Protein AF-A0A533XAB8-F1 (afdb_monomer_lite)

Secondary structure (DSSP, 8-state):
-------PPPPPP-GGG---SEEEEEEEEETTSSHHHHHHHHHHHHHHTT-EEEEEEEE-SSSSSSEEEEEEEEESS---S--S-EEEEEESSHHHHHHHGGGEEEEEEEE--GGGGG--GGG-TT--HHHHHHHHT--

Foldseek 3Di:
DDDDDDPDDPPDPPPVPPDDQKAKEKEKDWPPPCQVVVLVVVQVVLVVVVKAKDKDWDDDPDPTGDMTMMMIMIHNDHDDDDDQAHQEYEYPAPVCCLPRVVSYDDNGYYHYDPVRVPDDPVPPPPDDPVSSCVVVVVD

Sequence (139 aa):
MNHTLIQKNPPLQSSSDLKRSDFSWMIGGAQGSGVDTSANIFARAAASGGLYVFGKREYYSNIKGEHSYFQVRLSKKVLRSHVDTVDMLATFDDETLARHVLEVREYGAIIYDPDLEHNKVENIPTIEAPARDFLTGEL

pLDDT: mean 82.67, std 17.81, range [34.25, 98.62]

Radius of gyration: 19.93 Å; chains: 1; bounding box: 40×47×69 Å

Structure (mmCIF, N/CA/C/O backbone):
data_AF-A0A533XAB8-F1
#
_entry.id   AF-A0A533XAB8-F1
#
loop_
_atom_site.group_PDB
_atom_site.id
_atom_site.type_symbol
_atom_site.label_atom_id
_atom_site.label_alt_id
_atom_site.label_comp_id
_atom_site.label_asym_id
_atom_site.label_entity_id
_atom_site.label_seq_id
_atom_site.pdbx_PDB_ins_code
_atom_site.Cartn_x
_atom_site.Cartn_y
_atom_site.Cartn_z
_atom_site.occupancy
_atom_site.B_iso_or_equiv
_atom_site.auth_seq_id
_atom_site.auth_comp_id
_atom_site.auth_asym_id
_atom_site.auth_atom_id
_atom_site.pdbx_PDB_model_num
ATOM 1 N N . MET A 1 1 ? 6.815 37.344 51.166 1.00 38.97 1 MET A N 1
ATOM 2 C CA . MET A 1 1 ? 7.719 36.577 50.284 1.00 38.97 1 MET A CA 1
ATOM 3 C C . MET A 1 1 ? 6.925 35.396 49.752 1.00 38.97 1 MET A C 1
ATOM 5 O O . MET A 1 1 ? 6.714 34.449 50.493 1.00 38.97 1 MET A O 1
ATOM 9 N N . ASN A 1 2 ? 6.392 35.498 48.532 1.00 34.25 2 ASN A N 1
ATOM 10 C CA . ASN A 1 2 ? 5.572 34.446 47.925 1.00 34.25 2 ASN A CA 1
ATOM 11 C C . ASN A 1 2 ? 6.449 33.643 46.962 1.00 34.25 2 ASN A C 1
ATOM 13 O O . ASN A 1 2 ? 6.834 34.149 45.911 1.00 34.25 2 ASN A O 1
ATOM 17 N N . HIS A 1 3 ? 6.785 32.410 47.338 1.00 43.16 3 HIS A N 1
ATOM 18 C CA . HIS A 1 3 ? 7.432 31.454 46.445 1.00 43.16 3 HIS A CA 1
ATOM 19 C C . HIS A 1 3 ? 6.359 30.780 45.584 1.00 43.16 3 HIS A C 1
ATOM 21 O O . HIS A 1 3 ? 5.662 29.873 46.034 1.00 43.16 3 HIS A O 1
ATOM 27 N N . THR A 1 4 ? 6.211 31.245 44.346 1.00 42.78 4 THR A N 1
ATOM 28 C CA . THR A 1 4 ? 5.405 30.578 43.319 1.00 42.78 4 THR A CA 1
ATOM 29 C C . THR A 1 4 ? 6.116 29.293 42.893 1.00 42.78 4 THR A C 1
ATOM 31 O O . THR A 1 4 ? 7.147 29.334 42.224 1.00 42.78 4 THR A O 1
ATOM 34 N N . LEU A 1 5 ? 5.574 28.144 43.296 1.00 40.19 5 LEU A N 1
ATOM 35 C CA . LEU A 1 5 ? 5.972 26.829 42.797 1.00 40.19 5 LEU A CA 1
ATOM 36 C C . LEU A 1 5 ? 5.516 26.695 41.339 1.00 40.19 5 LEU A C 1
ATOM 38 O O . LEU A 1 5 ? 4.329 26.532 41.062 1.00 40.19 5 LEU A O 1
ATOM 42 N N . ILE A 1 6 ? 6.463 26.763 40.404 1.00 46.91 6 ILE A N 1
ATOM 43 C CA . ILE A 1 6 ? 6.245 26.354 39.015 1.00 46.91 6 ILE A CA 1
ATOM 44 C C . ILE A 1 6 ? 6.052 24.834 39.033 1.00 46.91 6 ILE A C 1
ATOM 46 O O . ILE A 1 6 ? 7.011 24.087 39.238 1.00 46.91 6 ILE A O 1
ATOM 50 N N . GLN A 1 7 ? 4.815 24.364 38.846 1.00 45.69 7 GLN A N 1
ATOM 51 C CA . GLN A 1 7 ? 4.584 22.962 38.509 1.00 45.69 7 GLN A CA 1
ATOM 52 C C . GLN A 1 7 ? 5.284 22.689 37.177 1.00 45.69 7 GLN A C 1
ATOM 54 O O . GLN A 1 7 ? 4.909 23.229 36.138 1.00 45.69 7 GLN A O 1
ATOM 59 N N . LYS A 1 8 ? 6.341 21.872 37.215 1.00 45.72 8 LYS A N 1
ATOM 60 C CA . LYS A 1 8 ? 6.907 21.275 36.008 1.00 45.72 8 LYS A CA 1
ATOM 61 C C . LYS A 1 8 ? 5.794 20.471 35.341 1.00 45.72 8 LYS A C 1
ATOM 63 O O . LYS A 1 8 ? 5.308 19.508 35.930 1.00 45.72 8 LYS A O 1
ATOM 68 N N . ASN A 1 9 ? 5.411 20.862 34.128 1.00 45.34 9 ASN A N 1
ATOM 69 C CA . ASN A 1 9 ? 4.622 19.995 33.263 1.00 45.34 9 ASN A CA 1
ATOM 70 C C . ASN A 1 9 ? 5.344 18.641 33.151 1.00 45.34 9 ASN A C 1
ATOM 72 O O . ASN A 1 9 ? 6.578 18.629 33.044 1.00 45.34 9 ASN A O 1
ATOM 76 N N . PRO A 1 10 ? 4.618 17.511 33.209 1.00 51.03 10 PRO A N 1
ATOM 77 C CA . PRO A 1 10 ? 5.231 16.208 33.018 1.00 51.03 10 PRO A CA 1
ATOM 78 C C . PRO A 1 10 ? 5.944 16.178 31.656 1.00 51.03 10 PRO A C 1
ATOM 80 O O . PRO A 1 10 ? 5.478 16.827 30.713 1.00 51.03 10 PRO A O 1
ATOM 83 N N . PRO A 1 11 ? 7.082 15.470 31.541 1.00 51.06 11 PRO A N 1
ATOM 84 C CA . PRO A 1 11 ? 7.751 15.314 30.259 1.00 51.06 11 PRO A CA 1
ATOM 85 C C . PRO A 1 11 ? 6.761 14.730 29.247 1.00 51.06 11 PRO A C 1
ATOM 87 O O . PRO A 1 11 ? 5.980 13.837 29.588 1.00 51.06 11 PRO A O 1
ATOM 90 N N . LEU A 1 12 ? 6.780 15.265 28.022 1.00 57.25 12 LEU A N 1
ATOM 91 C CA . LEU A 1 12 ? 6.065 14.691 26.883 1.00 57.25 12 LEU A CA 1
ATOM 92 C C . LEU A 1 12 ? 6.367 13.189 26.864 1.00 57.25 12 LEU A C 1
ATOM 94 O O . LEU A 1 12 ? 7.534 12.797 26.840 1.00 57.25 12 LEU A O 1
ATOM 98 N N . GLN A 1 13 ? 5.322 12.367 26.980 1.00 49.72 13 GLN A N 1
ATOM 99 C CA . GLN A 1 13 ? 5.461 10.914 26.964 1.00 49.72 13 GLN A CA 1
ATOM 100 C C . GLN A 1 13 ? 6.225 10.507 25.700 1.00 49.72 13 GLN A C 1
ATOM 102 O O . GLN A 1 13 ? 5.960 11.034 24.618 1.00 49.72 13 GLN A O 1
ATOM 107 N N . SER A 1 14 ? 7.192 9.604 25.869 1.00 49.12 14 SER A N 1
ATOM 108 C CA . SER A 1 14 ? 7.954 8.997 24.779 1.00 49.12 14 SER A CA 1
ATOM 109 C C . SER A 1 14 ? 7.008 8.559 23.656 1.00 49.12 14 SER A C 1
ATOM 111 O O . SER A 1 14 ? 6.019 7.867 23.900 1.00 49.12 14 SER A O 1
ATOM 113 N N . SER A 1 15 ? 7.318 8.943 22.418 1.00 54.19 15 SER A N 1
ATOM 114 C CA . SER A 1 15 ? 6.563 8.593 21.206 1.00 54.19 15 SER A CA 1
ATOM 115 C C . SER A 1 15 ? 6.426 7.078 20.976 1.00 54.19 15 SER A C 1
ATOM 117 O O . SER A 1 15 ? 5.595 6.662 20.171 1.00 54.19 15 SER A O 1
ATOM 119 N N . SER A 1 16 ? 7.180 6.256 21.714 1.00 50.34 16 SER A N 1
ATOM 120 C CA . SER A 1 16 ? 7.129 4.789 21.699 1.00 50.34 16 SER A CA 1
ATOM 121 C C . SER A 1 16 ? 5.820 4.173 22.215 1.00 50.34 16 SER A C 1
ATOM 123 O O . SER A 1 16 ? 5.563 3.006 21.930 1.00 50.34 16 SER A O 1
ATOM 125 N N . ASP A 1 17 ? 4.981 4.921 22.945 1.00 48.34 17 ASP A N 1
ATOM 126 C CA . ASP A 1 17 ? 3.826 4.348 23.662 1.00 48.34 17 ASP A CA 1
ATOM 127 C C . ASP A 1 17 ? 2.460 4.602 22.997 1.00 48.34 17 ASP A C 1
ATOM 129 O O . ASP A 1 17 ? 1.431 4.084 23.444 1.00 48.34 17 ASP A O 1
ATOM 133 N N . LEU A 1 18 ? 2.413 5.327 21.874 1.00 54.75 18 LEU A N 1
ATOM 134 C CA . LEU A 1 18 ? 1.191 5.466 21.074 1.00 54.75 18 LEU A CA 1
ATOM 135 C C . LEU A 1 18 ? 1.040 4.278 20.118 1.00 54.75 18 LEU A C 1
ATOM 137 O O . LEU A 1 18 ? 1.179 4.392 18.901 1.00 54.75 18 LEU A O 1
ATOM 141 N N . LYS A 1 19 ? 0.720 3.107 20.675 1.00 65.19 19 LYS A N 1
ATOM 142 C CA . LYS A 1 19 ? 0.410 1.920 19.873 1.00 65.19 19 LYS A CA 1
ATOM 143 C C . LYS A 1 19 ? -0.877 2.159 19.081 1.00 65.19 19 LYS A C 1
ATOM 145 O O . LYS A 1 19 ? -1.979 2.165 19.636 1.00 65.19 19 LYS A O 1
ATOM 150 N N . ARG A 1 20 ? -0.740 2.349 17.767 1.00 76.75 20 ARG A N 1
ATOM 151 C CA . ARG A 1 20 ? -1.879 2.500 16.858 1.00 76.75 20 ARG A CA 1
ATOM 152 C C . ARG A 1 20 ? -2.760 1.246 16.921 1.00 76.75 20 ARG A C 1
ATOM 154 O O . ARG A 1 20 ? -2.274 0.123 16.829 1.00 76.75 20 ARG A O 1
ATOM 161 N N . SER A 1 21 ? -4.065 1.446 17.117 1.00 88.62 21 SER A N 1
ATOM 162 C CA . SER A 1 21 ? -5.071 0.364 17.205 1.00 88.62 21 SER A CA 1
ATOM 163 C C . SER A 1 21 ? -5.748 0.045 15.866 1.00 88.62 21 SER A C 1
ATOM 165 O O . SER A 1 21 ? -6.738 -0.687 15.807 1.00 88.62 21 SER A O 1
ATOM 167 N N . ASP A 1 22 ? -5.231 0.641 14.800 1.00 95.31 22 ASP A N 1
ATOM 168 C CA . ASP A 1 22 ? -5.645 0.456 13.420 1.00 95.31 22 ASP A CA 1
ATOM 169 C C . ASP A 1 22 ? -4.454 -0.015 12.584 1.00 95.31 22 ASP A C 1
ATOM 171 O O . ASP A 1 22 ? -3.302 0.097 13.009 1.00 95.31 22 ASP A O 1
ATOM 175 N N . PHE A 1 23 ? -4.768 -0.579 11.425 1.00 97.19 23 PHE A N 1
ATOM 176 C CA . PHE A 1 23 ? -3.807 -1.104 10.473 1.00 97.19 23 PHE A CA 1
ATOM 177 C C . PHE A 1 23 ? -4.005 -0.424 9.115 1.00 97.19 23 PHE A C 1
ATOM 179 O O . PHE A 1 23 ? -5.128 -0.107 8.737 1.00 97.19 23 PHE A O 1
ATOM 186 N N . SER A 1 24 ? -2.926 -0.184 8.391 1.00 97.88 24 SER A N 1
ATOM 187 C CA . SER A 1 24 ? -2.837 0.597 7.166 1.00 97.88 24 SER A CA 1
ATOM 188 C C . SER A 1 24 ? -2.016 -0.198 6.167 1.00 97.88 24 SER A C 1
ATOM 190 O O . SER A 1 24 ? -0.807 -0.362 6.330 1.00 97.88 24 SER A O 1
ATOM 192 N N . TRP A 1 25 ? -2.684 -0.726 5.153 1.00 98.56 25 TRP A N 1
ATOM 193 C CA . TRP A 1 25 ? -2.051 -1.484 4.086 1.00 98.56 25 TRP A CA 1
ATOM 194 C C . TRP A 1 25 ? -2.108 -0.693 2.792 1.00 98.56 25 TRP A C 1
ATOM 196 O O . TRP A 1 25 ? -3.163 -0.171 2.442 1.00 98.56 25 TRP A O 1
ATOM 206 N N . MET A 1 26 ? -0.986 -0.601 2.094 1.00 98.56 26 MET A N 1
ATOM 207 C CA . MET A 1 26 ? -0.901 0.046 0.793 1.00 98.56 26 MET A CA 1
ATOM 208 C C . MET A 1 26 ? -0.549 -0.992 -0.260 1.00 98.56 26 MET A C 1
ATOM 210 O O . MET A 1 26 ? 0.343 -1.812 -0.044 1.00 98.56 26 MET A O 1
ATOM 214 N N . ILE A 1 27 ? -1.229 -0.926 -1.401 1.00 98.25 27 ILE A N 1
ATOM 215 C CA . ILE A 1 27 ? -0.805 -1.617 -2.611 1.00 98.25 27 ILE A CA 1
ATOM 216 C C . ILE A 1 27 ? -0.583 -0.624 -3.743 1.00 98.25 27 ILE A C 1
ATOM 218 O O . ILE A 1 27 ? -1.434 0.237 -3.967 1.00 98.25 27 ILE A O 1
ATOM 222 N N . GLY A 1 28 ? 0.550 -0.739 -4.432 1.00 96.19 28 GLY A N 1
ATOM 223 C CA . GLY A 1 28 ? 0.896 0.097 -5.579 1.00 96.19 28 GLY A CA 1
ATOM 224 C C . GLY A 1 28 ? 1.299 -0.707 -6.810 1.00 96.19 28 GLY A C 1
ATOM 225 O O . GLY A 1 28 ? 1.539 -1.917 -6.738 1.00 96.19 28 GLY A O 1
ATOM 226 N N . GLY A 1 29 ? 1.290 -0.023 -7.948 1.00 93.69 29 GLY A N 1
ATOM 227 C CA . GLY A 1 29 ? 1.761 -0.544 -9.218 1.00 93.69 29 GLY A CA 1
ATOM 228 C C . GLY A 1 29 ? 1.286 0.283 -10.411 1.00 93.69 29 GLY A C 1
ATOM 229 O O . GLY A 1 29 ? 0.347 1.078 -10.307 1.00 93.69 29 GLY A O 1
ATOM 230 N N . ALA A 1 30 ? 1.855 0.015 -11.583 1.00 90.31 30 ALA A N 1
ATOM 231 C CA . ALA A 1 30 ? 1.401 0.581 -12.849 1.00 90.31 30 ALA A CA 1
ATOM 232 C C . ALA A 1 30 ? -0.110 0.370 -13.086 1.00 90.31 30 ALA A C 1
ATOM 234 O O . ALA A 1 30 ? -0.669 -0.708 -12.835 1.00 90.31 30 ALA A O 1
ATOM 235 N N . GLN A 1 31 ? -0.792 1.383 -13.624 1.00 86.81 31 GLN A N 1
ATOM 236 C CA . GLN A 1 31 ? -2.221 1.312 -13.939 1.00 86.81 31 GLN A CA 1
ATOM 237 C C . GLN A 1 31 ? -2.552 0.134 -14.865 1.00 86.81 31 GLN A C 1
ATOM 239 O O . GLN A 1 31 ? -2.038 0.024 -15.979 1.00 86.81 31 GLN A O 1
ATOM 244 N N . GLY A 1 32 ? -3.480 -0.716 -14.414 1.00 88.44 32 GLY A N 1
ATOM 245 C CA . GLY A 1 32 ? -3.894 -1.939 -15.112 1.00 88.44 32 GLY A CA 1
ATOM 246 C C . GLY A 1 32 ? -3.292 -3.233 -14.552 1.00 88.44 32 GLY A C 1
ATOM 247 O O . GLY A 1 32 ? -3.763 -4.302 -14.926 1.00 88.44 32 GLY A O 1
ATOM 248 N N . SER A 1 33 ? -2.337 -3.153 -13.619 1.00 90.56 33 SER A N 1
ATOM 249 C CA . SER A 1 33 ? -1.726 -4.312 -12.935 1.00 90.56 33 SER A CA 1
ATOM 250 C C . SER A 1 33 ? -2.670 -5.065 -11.988 1.00 90.56 33 SER A C 1
ATOM 252 O O . SER A 1 33 ? -2.436 -6.225 -11.668 1.00 90.56 33 SER A O 1
ATOM 254 N N . GLY A 1 34 ? -3.759 -4.424 -11.549 1.00 94.19 34 GLY A N 1
ATOM 255 C CA . GLY A 1 34 ? -4.721 -5.007 -10.609 1.00 94.19 34 GLY A CA 1
ATOM 256 C C . GLY A 1 34 ? -4.730 -4.385 -9.210 1.00 94.19 34 GLY A C 1
ATOM 257 O O . GLY A 1 34 ? -5.436 -4.908 -8.350 1.00 94.19 34 GLY A O 1
ATOM 258 N N . VAL A 1 35 ? -4.029 -3.260 -8.988 1.00 95.62 35 VAL A N 1
ATOM 259 C CA . VAL A 1 35 ? -4.045 -2.458 -7.738 1.00 95.62 35 VAL A CA 1
ATOM 260 C C . VAL A 1 35 ? -5.457 -2.322 -7.153 1.00 95.62 35 VAL A C 1
ATOM 262 O O . VAL A 1 35 ? -5.705 -2.731 -6.019 1.00 95.62 35 VAL A O 1
ATOM 265 N N . ASP A 1 36 ? -6.417 -1.838 -7.946 1.00 95.06 36 ASP A N 1
ATOM 266 C CA . ASP A 1 36 ? -7.805 -1.643 -7.508 1.00 95.06 36 ASP A CA 1
ATOM 267 C C . ASP A 1 36 ? -8.488 -2.937 -7.086 1.00 95.06 36 ASP A C 1
ATOM 269 O O . ASP A 1 36 ? -9.228 -2.972 -6.101 1.00 95.06 36 ASP A O 1
ATOM 273 N N . THR A 1 37 ? -8.292 -3.993 -7.872 1.00 97.44 37 THR A N 1
ATOM 274 C CA . THR A 1 37 ? -8.932 -5.286 -7.649 1.00 97.44 37 THR A CA 1
ATOM 275 C C . THR A 1 37 ? -8.442 -5.870 -6.332 1.00 97.44 37 THR A C 1
ATOM 277 O O . THR A 1 37 ? -9.256 -6.201 -5.469 1.00 97.44 37 THR A O 1
ATOM 280 N N . SER A 1 38 ? -7.124 -5.910 -6.136 1.00 97.75 38 SER A N 1
ATOM 281 C CA . SER A 1 38 ? -6.487 -6.363 -4.900 1.00 97.75 38 SER A CA 1
ATOM 282 C C . SER A 1 38 ? -6.940 -5.539 -3.697 1.00 97.75 38 SER A C 1
ATOM 284 O O . SER A 1 38 ? -7.329 -6.104 -2.671 1.00 97.75 38 SER A O 1
ATOM 286 N N . ALA A 1 39 ? -6.979 -4.211 -3.841 1.00 97.88 39 ALA A N 1
ATOM 287 C CA . ALA A 1 39 ? -7.401 -3.318 -2.774 1.00 97.88 39 ALA A CA 1
ATOM 288 C C . ALA A 1 39 ? -8.851 -3.543 -2.342 1.00 97.88 39 ALA A C 1
ATOM 290 O O . ALA A 1 39 ? -9.150 -3.643 -1.150 1.00 97.88 39 ALA A O 1
ATOM 291 N N . ASN A 1 40 ? -9.752 -3.697 -3.311 1.00 98.00 40 ASN A N 1
ATOM 292 C CA . ASN A 1 40 ? -11.156 -3.976 -3.043 1.00 98.00 40 ASN A CA 1
ATOM 293 C C . ASN A 1 40 ? -11.375 -5.366 -2.438 1.00 98.00 40 ASN A C 1
ATOM 295 O O . ASN A 1 40 ? -12.224 -5.503 -1.558 1.00 98.00 40 ASN A O 1
ATOM 299 N N . ILE A 1 41 ? -10.632 -6.390 -2.871 1.00 98.50 41 ILE A N 1
ATOM 300 C CA . ILE A 1 41 ? -10.708 -7.734 -2.277 1.00 98.50 41 ILE A CA 1
ATOM 301 C C . ILE A 1 41 ? -10.292 -7.677 -0.805 1.00 98.50 41 ILE A C 1
ATOM 303 O O . ILE A 1 41 ? -11.042 -8.134 0.058 1.00 98.50 41 ILE A O 1
ATOM 307 N N . PHE A 1 42 ? -9.148 -7.060 -0.507 1.00 98.38 42 PHE A N 1
ATOM 308 C CA . PHE A 1 42 ? -8.652 -6.915 0.859 1.00 98.38 42 PHE A CA 1
ATOM 309 C C . PHE A 1 42 ? -9.619 -6.114 1.744 1.00 98.38 42 PHE A C 1
ATOM 311 O O . PHE A 1 42 ? -9.998 -6.568 2.825 1.00 98.38 42 PHE A O 1
ATOM 318 N N . ALA A 1 43 ? -10.093 -4.961 1.261 1.00 98.19 43 ALA A N 1
ATOM 319 C CA . ALA A 1 43 ? -11.065 -4.126 1.964 1.00 98.19 43 ALA A CA 1
ATOM 320 C C . ALA A 1 43 ? -12.371 -4.882 2.261 1.00 98.19 43 ALA A C 1
ATOM 322 O O . ALA A 1 43 ? -12.888 -4.820 3.377 1.00 98.19 43 ALA A O 1
ATOM 323 N N . ARG A 1 44 ? -12.896 -5.637 1.287 1.00 98.38 44 ARG A N 1
ATOM 324 C CA . ARG A 1 44 ? -14.112 -6.447 1.463 1.00 98.38 44 ARG A CA 1
ATOM 325 C C . ARG A 1 44 ? -13.904 -7.590 2.447 1.00 98.38 44 ARG A C 1
ATOM 327 O O . ARG A 1 44 ? -14.800 -7.845 3.250 1.00 98.38 44 ARG A O 1
ATOM 334 N N . ALA A 1 45 ? -12.751 -8.254 2.415 1.00 98.62 45 ALA A N 1
ATOM 335 C CA . ALA A 1 45 ? -12.416 -9.297 3.379 1.00 98.62 45 ALA A CA 1
ATOM 336 C C . ALA A 1 45 ? -12.357 -8.729 4.807 1.00 98.62 45 ALA A C 1
ATOM 338 O O . ALA A 1 45 ? -12.987 -9.275 5.712 1.00 98.62 45 ALA A O 1
ATOM 339 N N . ALA A 1 46 ? -11.695 -7.583 4.997 1.00 98.19 46 ALA A N 1
ATOM 340 C CA . ALA A 1 46 ? -11.623 -6.898 6.287 1.00 98.19 46 ALA A CA 1
ATOM 341 C C . ALA A 1 46 ? -13.009 -6.462 6.798 1.00 98.19 46 ALA A C 1
ATOM 343 O O . ALA A 1 46 ? -13.347 -6.712 7.957 1.00 98.19 46 ALA A O 1
ATOM 344 N N . ALA A 1 47 ? -13.834 -5.867 5.931 1.00 98.12 47 ALA A N 1
ATOM 345 C CA . ALA A 1 47 ? -15.199 -5.472 6.271 1.00 98.12 47 ALA A CA 1
ATOM 346 C C . ALA A 1 47 ? -16.077 -6.683 6.632 1.00 98.12 47 ALA A C 1
ATOM 348 O O . ALA A 1 47 ? -16.811 -6.645 7.617 1.00 98.12 47 ALA A O 1
ATOM 349 N N . SER A 1 48 ? -15.948 -7.787 5.888 1.00 98.44 48 SER A N 1
ATOM 350 C CA . SER A 1 48 ? -16.645 -9.049 6.184 1.00 98.44 48 SER A CA 1
ATOM 351 C C . SER A 1 48 ? -16.204 -9.652 7.523 1.00 98.44 48 SER A C 1
ATOM 353 O O . SER A 1 48 ? -16.995 -10.304 8.196 1.00 98.44 48 SER A O 1
ATOM 355 N N . GLY A 1 49 ? -14.964 -9.385 7.944 1.00 97.94 49 GLY A N 1
ATOM 356 C CA . GLY A 1 49 ? -14.439 -9.710 9.272 1.00 97.94 49 GLY A CA 1
ATOM 357 C C . GLY A 1 49 ? -14.891 -8.769 10.398 1.00 97.94 49 GLY A C 1
ATOM 358 O O . GLY A 1 49 ? -14.409 -8.902 11.522 1.00 97.94 49 GLY A O 1
ATOM 359 N N . GLY A 1 50 ? -15.787 -7.813 10.128 1.00 97.88 50 GLY A N 1
ATOM 360 C CA . GLY A 1 50 ? -16.339 -6.894 11.128 1.00 97.88 50 GLY A CA 1
ATOM 361 C C . GLY A 1 50 ? -15.474 -5.666 11.428 1.00 97.88 50 GLY A C 1
ATOM 362 O O . GLY A 1 50 ? -15.654 -5.034 12.470 1.00 97.88 50 GLY A O 1
ATOM 363 N N . LEU A 1 51 ? -14.524 -5.323 10.552 1.00 98.44 51 LEU A N 1
ATOM 364 C CA . LEU A 1 51 ? -13.694 -4.127 10.698 1.00 98.44 51 LEU A CA 1
ATOM 365 C C . LEU A 1 51 ? -14.295 -2.928 9.960 1.00 98.44 51 LEU A C 1
ATOM 367 O O . LEU A 1 51 ? -14.894 -3.055 8.894 1.00 98.44 51 LEU A O 1
ATOM 371 N N . TYR A 1 52 ? -14.069 -1.738 10.507 1.00 98.25 52 TYR A N 1
ATOM 372 C CA . TYR A 1 52 ? -14.290 -0.484 9.796 1.00 98.25 52 TYR A CA 1
ATOM 373 C C . TYR A 1 52 ? -13.155 -0.281 8.806 1.00 98.25 52 TYR A C 1
ATOM 375 O O . TYR A 1 52 ? -11.994 -0.415 9.190 1.00 98.25 52 TYR A O 1
ATOM 383 N N . VAL A 1 53 ? -13.488 0.073 7.567 1.00 98.06 53 VAL A N 1
ATOM 384 C CA . VAL A 1 53 ? -12.524 0.238 6.477 1.00 98.06 53 VAL A CA 1
ATOM 385 C C . VAL A 1 53 ? -12.618 1.647 5.903 1.00 98.06 53 VAL A C 1
ATOM 387 O O . VAL A 1 53 ? -13.712 2.160 5.679 1.00 98.06 53 VAL A O 1
ATOM 390 N N . PHE A 1 54 ? -11.467 2.268 5.660 1.00 97.50 54 PHE A N 1
ATOM 391 C CA . PHE A 1 54 ? -11.335 3.543 4.967 1.00 97.50 54 PHE A CA 1
ATOM 392 C C . PHE A 1 54 ? -10.314 3.387 3.840 1.00 97.50 54 PHE A C 1
ATOM 394 O O . PHE A 1 54 ? -9.177 2.991 4.089 1.00 97.50 54 PHE A O 1
ATOM 401 N N . GLY A 1 55 ? -10.712 3.703 2.611 1.00 96.44 55 GLY A N 1
ATOM 402 C CA . GLY A 1 55 ? -9.847 3.632 1.439 1.00 96.44 55 GLY A CA 1
ATOM 403 C C . GLY A 1 55 ? -9.424 5.017 0.949 1.00 96.44 55 GLY A C 1
ATOM 404 O O . GLY A 1 55 ? -10.286 5.870 0.751 1.00 96.44 55 GLY A O 1
ATOM 405 N N . LYS A 1 56 ? -8.126 5.223 0.717 1.00 95.69 56 LYS A N 1
ATOM 406 C CA . LYS A 1 56 ? -7.565 6.368 -0.014 1.00 95.69 56 LYS A CA 1
ATOM 407 C C . LYS A 1 56 ? -6.949 5.844 -1.305 1.00 95.69 56 LYS A C 1
ATOM 409 O O . LYS A 1 56 ? -6.086 4.972 -1.284 1.00 95.69 56 LYS A O 1
ATOM 414 N N . ARG A 1 57 ? -7.453 6.354 -2.416 1.00 94.44 57 ARG A N 1
ATOM 415 C CA . ARG A 1 57 ? -7.262 5.811 -3.752 1.00 94.44 57 ARG A CA 1
ATOM 416 C C . ARG A 1 57 ? -6.660 6.930 -4.618 1.00 94.44 57 ARG A C 1
ATOM 418 O O . ARG A 1 57 ? -7.314 7.956 -4.763 1.00 94.44 57 ARG A O 1
ATOM 425 N N . GLU A 1 58 ? -5.461 6.736 -5.173 1.00 90.62 58 GLU A N 1
ATOM 426 C CA . GLU A 1 58 ? -4.690 7.778 -5.879 1.00 90.62 58 GLU A CA 1
ATOM 427 C C . GLU A 1 58 ? -4.278 7.322 -7.293 1.00 90.62 58 GLU A C 1
ATOM 429 O O . GLU A 1 58 ? -3.737 6.227 -7.468 1.00 90.62 58 GLU A O 1
ATOM 434 N N . TYR A 1 59 ? -4.561 8.160 -8.302 1.00 84.88 59 TYR A N 1
ATOM 435 C CA . TYR A 1 59 ? -4.279 7.912 -9.730 1.00 84.88 59 TYR A CA 1
ATOM 436 C C . TYR A 1 59 ? -3.637 9.143 -10.331 1.00 84.88 59 TYR A C 1
ATOM 438 O O . TYR A 1 59 ? -4.098 10.264 -10.113 1.00 84.88 59 TYR A O 1
ATOM 446 N N . TYR A 1 60 ? -2.667 8.917 -11.203 1.00 73.12 60 TYR A N 1
ATOM 447 C CA . TYR A 1 60 ? -2.278 9.920 -12.178 1.00 73.12 60 TYR A CA 1
ATOM 448 C C . TYR A 1 60 ? -3.357 10.017 -13.262 1.00 73.12 60 TYR A C 1
ATOM 450 O O . TYR A 1 60 ? -4.015 9.026 -13.582 1.00 73.12 60 TYR A O 1
ATOM 458 N N . SER A 1 61 ? -3.534 11.206 -13.848 1.00 63.78 61 SER A N 1
ATOM 459 C CA . SER A 1 61 ? -4.587 11.508 -14.840 1.00 63.78 61 SER A CA 1
ATOM 460 C C . SER A 1 61 ? -4.448 10.753 -16.181 1.00 63.78 61 SER A C 1
ATOM 462 O O . SER A 1 61 ? -5.150 11.069 -17.146 1.00 63.78 61 SER A O 1
ATOM 464 N N . ASN A 1 62 ? -3.556 9.771 -16.268 1.00 63.28 62 ASN A N 1
ATOM 465 C CA . ASN A 1 62 ? -3.305 8.989 -17.470 1.00 63.28 62 ASN A CA 1
ATOM 466 C C . ASN A 1 62 ? -4.273 7.798 -17.549 1.00 63.28 62 ASN A C 1
ATOM 468 O O . ASN A 1 62 ? -4.896 7.410 -16.564 1.00 63.28 62 ASN A O 1
ATOM 472 N N . ILE A 1 63 ? -4.445 7.242 -18.754 1.00 58.69 63 ILE A N 1
ATOM 473 C CA . ILE A 1 63 ? -5.375 6.123 -18.987 1.00 58.69 63 ILE A CA 1
ATOM 474 C C . ILE A 1 63 ? -4.729 4.773 -18.607 1.00 58.69 63 ILE A C 1
ATOM 476 O O . ILE A 1 63 ? -5.447 3.864 -18.190 1.00 58.69 63 ILE A O 1
ATOM 480 N N . LYS A 1 64 ? -3.402 4.620 -18.781 1.00 60.88 64 LYS A N 1
ATOM 481 C CA . LYS A 1 64 ? -2.600 3.426 -18.435 1.00 60.88 64 LYS A CA 1
ATOM 482 C C . LYS A 1 64 ? -1.123 3.781 -18.215 1.00 60.88 64 LYS A C 1
ATOM 484 O O . LYS A 1 64 ? -0.653 4.776 -18.762 1.00 60.88 64 LYS A O 1
ATOM 489 N N . GLY A 1 65 ? -0.394 2.905 -17.519 1.00 64.75 65 GLY A N 1
ATOM 490 C CA . GLY A 1 65 ? 1.076 2.872 -17.469 1.00 64.75 65 GLY A CA 1
ATOM 491 C C . GLY A 1 65 ? 1.711 3.612 -16.294 1.00 64.75 65 GLY A C 1
ATOM 492 O O . GLY A 1 65 ? 2.681 3.116 -15.742 1.00 64.75 65 GLY A O 1
ATOM 493 N N . GLU A 1 66 ? 1.140 4.738 -15.876 1.00 81.50 66 GLU A N 1
ATOM 494 C CA . GLU A 1 66 ? 1.640 5.488 -14.717 1.00 81.50 66 GLU A CA 1
ATOM 495 C C . GLU A 1 66 ? 1.397 4.746 -13.403 1.00 81.50 66 GLU A C 1
ATOM 497 O O . GLU A 1 66 ? 0.483 3.919 -13.299 1.00 81.50 66 GLU A O 1
ATOM 502 N N . HIS A 1 67 ? 2.171 5.098 -12.380 1.00 88.88 67 HIS A N 1
ATOM 503 C CA . HIS A 1 67 ? 1.992 4.593 -11.025 1.00 88.88 67 HIS A CA 1
ATOM 504 C C . HIS A 1 67 ? 0.597 4.888 -10.482 1.00 88.88 67 HIS A C 1
ATOM 506 O O . HIS A 1 67 ? -0.036 5.900 -10.781 1.00 88.88 67 HIS A O 1
ATOM 512 N N . SER A 1 68 ? 0.055 3.982 -9.690 1.00 92.25 68 SER A N 1
ATOM 513 C CA . SER A 1 68 ? -1.169 4.202 -8.929 1.00 92.25 68 SER A CA 1
ATOM 514 C C . SER A 1 68 ? -1.103 3.379 -7.664 1.00 92.25 68 SER A C 1
ATOM 516 O O . SER A 1 68 ? -0.515 2.300 -7.633 1.00 92.25 68 SER A O 1
ATOM 518 N N . TYR A 1 69 ? -1.723 3.883 -6.607 1.00 95.38 69 TYR A N 1
ATOM 519 C CA . TYR A 1 69 ? -1.707 3.200 -5.329 1.00 95.38 69 TYR A CA 1
ATOM 520 C C . TYR A 1 69 ? -3.032 3.348 -4.605 1.00 95.38 69 TYR A C 1
ATOM 522 O O . TYR A 1 69 ? -3.813 4.286 -4.798 1.00 95.38 69 TYR A O 1
ATOM 530 N N . PHE A 1 70 ? -3.297 2.366 -3.758 1.00 97.38 70 PHE A N 1
ATOM 531 C CA . PHE A 1 70 ? -4.501 2.302 -2.965 1.00 97.38 70 PHE A CA 1
ATOM 532 C C . PHE A 1 70 ? -4.125 1.904 -1.544 1.00 97.38 70 PHE A C 1
ATOM 534 O O . PHE A 1 70 ? -3.676 0.790 -1.274 1.00 97.38 70 PHE A O 1
ATOM 541 N N . GLN A 1 71 ? -4.336 2.836 -0.624 1.00 98.12 71 GLN A N 1
ATOM 542 C CA . GLN A 1 71 ? -4.167 2.626 0.798 1.00 98.12 71 GLN A CA 1
ATOM 543 C C . GLN A 1 71 ? -5.504 2.292 1.465 1.00 98.12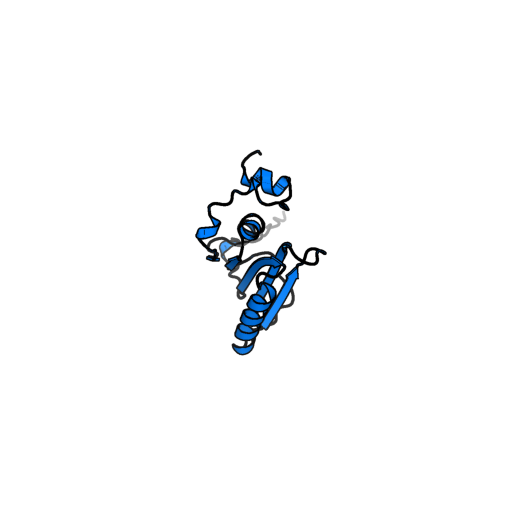 71 GLN A C 1
ATOM 545 O O . GLN A 1 71 ? -6.496 3.010 1.331 1.00 98.12 71 GLN A O 1
ATOM 550 N N . VAL A 1 72 ? -5.526 1.201 2.222 1.00 98.38 72 VAL A N 1
ATOM 551 C CA . VAL A 1 72 ? -6.678 0.702 2.968 1.00 98.38 72 VAL A CA 1
ATOM 552 C C . VAL A 1 72 ? -6.342 0.703 4.454 1.00 98.38 72 VAL A C 1
ATOM 554 O O . VAL A 1 72 ? -5.519 -0.079 4.931 1.00 98.38 72 VAL A O 1
ATOM 557 N N . ARG A 1 73 ? -7.022 1.569 5.204 1.00 97.94 73 ARG A N 1
ATOM 558 C CA . ARG A 1 73 ? -6.974 1.607 6.666 1.00 97.94 73 ARG A CA 1
ATOM 559 C C . ARG A 1 73 ? -8.123 0.788 7.242 1.00 97.94 73 ARG A C 1
ATOM 561 O O . ARG A 1 73 ? -9.257 0.905 6.783 1.00 97.94 73 ARG A O 1
ATOM 568 N N . LEU A 1 74 ? -7.847 -0.001 8.273 1.00 97.94 74 LEU A N 1
ATOM 569 C CA . LEU A 1 74 ? -8.811 -0.849 8.968 1.00 97.94 74 LEU A CA 1
ATOM 570 C C . LEU A 1 74 ? -8.685 -0.756 10.488 1.00 97.94 74 LEU A C 1
ATOM 572 O O . LEU A 1 74 ? -7.590 -0.676 11.036 1.00 97.94 74 LEU A O 1
ATOM 576 N N . SER A 1 75 ? -9.817 -0.778 11.190 1.00 97.62 75 SER A N 1
ATOM 577 C CA . SER A 1 75 ? -9.850 -0.729 12.654 1.00 97.62 75 SER A CA 1
ATOM 578 C C . SER A 1 75 ? -11.084 -1.420 13.227 1.00 97.62 75 SER A C 1
ATOM 580 O O . SER A 1 75 ? -12.119 -1.533 12.577 1.00 97.62 75 SER A O 1
ATOM 582 N N . LYS A 1 76 ? -11.001 -1.832 14.497 1.00 97.31 76 LYS A N 1
ATOM 583 C CA . LYS A 1 76 ? -12.167 -2.275 15.282 1.00 97.31 76 LYS A CA 1
ATOM 584 C C . LYS A 1 76 ? -13.092 -1.114 15.678 1.00 97.31 76 LYS A C 1
ATOM 586 O O . LYS A 1 76 ? -14.188 -1.350 16.177 1.00 97.31 76 LYS A O 1
ATOM 591 N N . LYS A 1 77 ? -12.648 0.135 15.505 1.00 96.06 77 LYS A N 1
ATOM 592 C CA . LYS A 1 77 ? -13.410 1.356 15.799 1.00 96.06 77 LYS A CA 1
ATOM 593 C C . LYS A 1 77 ? -13.639 2.157 14.520 1.00 96.06 77 LYS A C 1
ATOM 595 O O . LYS A 1 77 ? -12.891 2.020 13.560 1.00 96.06 77 LYS A O 1
ATOM 600 N N . VAL A 1 78 ? -14.645 3.030 14.541 1.00 96.00 78 VAL A N 1
ATOM 601 C CA . VAL A 1 78 ? -14.962 3.932 13.424 1.00 96.00 78 VAL A CA 1
ATOM 602 C C . VAL A 1 78 ? -13.728 4.743 13.017 1.00 96.00 78 VAL A C 1
ATOM 604 O O . VAL A 1 78 ? -13.143 5.454 13.839 1.00 96.00 78 VAL A O 1
ATOM 607 N N . LEU A 1 79 ? -13.372 4.667 11.736 1.00 95.44 79 LEU A N 1
ATOM 608 C CA . LEU A 1 79 ? -12.331 5.480 11.112 1.00 95.44 79 LEU A CA 1
ATOM 609 C C . LEU A 1 79 ? -12.930 6.797 10.607 1.00 95.44 79 LEU A C 1
ATOM 611 O O . LEU A 1 79 ? -14.007 6.802 10.017 1.00 95.44 79 LEU A O 1
ATOM 615 N N . ARG A 1 80 ? -12.233 7.915 10.834 1.00 93.56 80 ARG A N 1
ATOM 616 C CA . ARG A 1 80 ? -12.667 9.256 10.391 1.00 93.56 80 ARG A CA 1
ATOM 617 C C . ARG A 1 80 ? -11.788 9.868 9.300 1.00 93.56 80 ARG A C 1
ATOM 619 O O . ARG A 1 80 ? -12.159 10.889 8.737 1.00 93.56 80 ARG A O 1
ATOM 626 N N . SER A 1 81 ? -10.628 9.277 9.031 1.00 93.25 81 SER A N 1
ATOM 627 C CA . SER A 1 81 ? -9.646 9.810 8.088 1.00 93.25 81 SER A CA 1
ATOM 628 C C . SER A 1 81 ? -8.703 8.716 7.589 1.00 93.25 81 SER A C 1
ATOM 630 O O . SER A 1 81 ? -8.606 7.637 8.188 1.00 93.25 81 SER A O 1
ATOM 632 N N . HIS A 1 82 ? -7.943 9.043 6.546 1.00 92.94 82 HIS A N 1
ATOM 633 C CA . HIS A 1 82 ? -6.713 8.333 6.214 1.00 92.94 82 HIS A CA 1
ATOM 634 C C . HIS A 1 82 ? -5.593 8.667 7.219 1.00 92.94 82 HIS A C 1
ATOM 636 O O . HIS A 1 82 ? -5.784 9.452 8.156 1.00 92.94 82 HIS A O 1
ATOM 642 N N . VAL A 1 83 ? -4.451 8.015 7.028 1.00 93.81 83 VAL A N 1
ATOM 643 C CA . VAL A 1 83 ? -3.165 8.250 7.694 1.00 93.81 83 VAL A CA 1
ATOM 644 C C . VAL A 1 83 ? -2.084 8.101 6.635 1.00 93.81 83 VAL A C 1
ATOM 646 O O . VAL A 1 83 ? -2.261 7.283 5.740 1.00 93.81 83 VAL A O 1
ATOM 649 N N . ASP A 1 84 ? -0.974 8.818 6.753 1.00 92.56 84 ASP A N 1
ATOM 650 C CA . ASP A 1 84 ? 0.119 8.680 5.780 1.00 92.56 84 ASP A CA 1
ATOM 651 C C . ASP A 1 84 ? 0.972 7.436 6.069 1.00 92.56 84 ASP A C 1
ATOM 653 O O . ASP A 1 84 ? 1.468 6.778 5.170 1.00 92.56 84 ASP A O 1
ATOM 657 N N . THR A 1 85 ? 1.072 7.024 7.335 1.00 94.56 85 THR A N 1
ATOM 658 C CA . THR A 1 85 ? 1.897 5.874 7.727 1.00 94.56 85 THR A CA 1
ATOM 659 C C . THR A 1 85 ? 1.329 4.527 7.262 1.00 94.56 85 THR A C 1
ATOM 661 O O . THR A 1 85 ? 0.189 4.163 7.606 1.00 94.56 85 THR A O 1
ATOM 664 N N . VAL A 1 86 ? 2.175 3.727 6.612 1.00 97.38 86 VAL A N 1
ATOM 665 C CA . VAL A 1 86 ? 1.906 2.372 6.110 1.00 97.38 86 VAL A CA 1
ATOM 666 C C . VAL A 1 86 ? 2.455 1.320 7.087 1.00 97.38 86 VAL A C 1
ATOM 668 O O . VAL A 1 86 ? 3.608 1.379 7.503 1.00 97.38 86 VAL A O 1
ATOM 671 N N . ASP A 1 87 ? 1.629 0.349 7.494 1.00 97.81 87 ASP A N 1
ATOM 672 C CA . ASP A 1 87 ? 2.089 -0.830 8.254 1.00 97.81 87 ASP A CA 1
ATOM 673 C C . ASP A 1 87 ? 2.645 -1.920 7.342 1.00 97.81 87 AS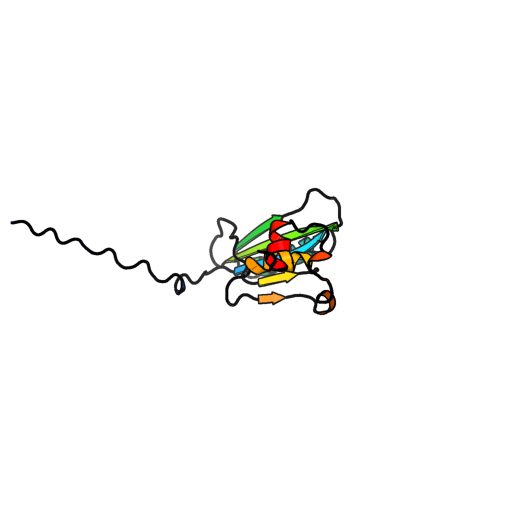P A C 1
ATOM 675 O O . ASP A 1 87 ? 3.559 -2.647 7.731 1.00 97.81 87 ASP A O 1
ATOM 679 N N . MET A 1 88 ? 2.037 -2.075 6.166 1.00 98.25 88 MET A N 1
ATOM 680 C CA . MET A 1 88 ? 2.421 -3.072 5.181 1.00 98.25 88 MET A CA 1
ATOM 681 C C . MET A 1 88 ? 2.278 -2.503 3.775 1.00 98.25 88 MET A C 1
ATOM 683 O O . MET A 1 88 ? 1.184 -2.091 3.386 1.00 98.25 88 MET A O 1
ATOM 687 N N . LEU A 1 89 ? 3.374 -2.507 3.027 1.00 98.31 89 LEU A N 1
ATOM 688 C CA . LEU A 1 89 ? 3.406 -2.172 1.610 1.00 98.31 89 LEU A CA 1
ATOM 689 C C . LEU A 1 89 ? 3.399 -3.468 0.799 1.00 98.31 89 LEU A C 1
ATOM 691 O O . LEU A 1 89 ? 4.154 -4.389 1.094 1.00 98.31 89 LEU A O 1
ATOM 695 N N . ALA A 1 90 ? 2.549 -3.545 -0.212 1.00 97.94 90 ALA A N 1
ATOM 696 C CA . ALA A 1 90 ? 2.613 -4.553 -1.257 1.00 97.94 90 ALA A CA 1
ATOM 697 C C . ALA A 1 90 ? 2.801 -3.853 -2.603 1.00 97.94 90 ALA A C 1
ATOM 699 O O . ALA A 1 90 ? 2.241 -2.779 -2.821 1.00 97.94 9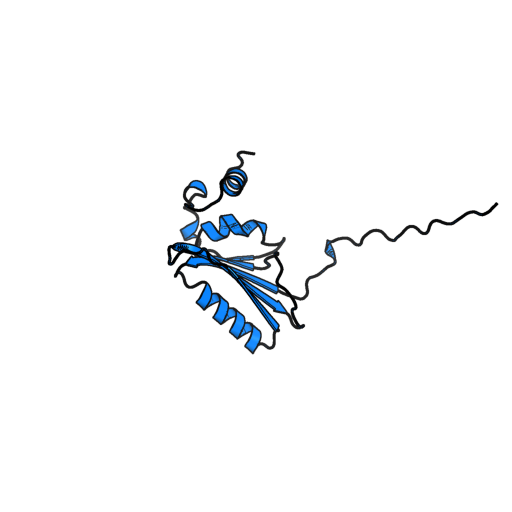0 ALA A O 1
ATOM 700 N N . THR A 1 91 ? 3.567 -4.446 -3.509 1.00 95.38 91 THR A N 1
ATOM 701 C CA . THR A 1 91 ? 3.820 -3.822 -4.808 1.00 95.38 91 THR A CA 1
ATOM 702 C C . THR A 1 91 ? 3.814 -4.812 -5.968 1.00 95.38 91 THR A C 1
ATOM 704 O O . THR A 1 91 ? 4.206 -5.967 -5.806 1.00 95.38 91 THR A O 1
ATOM 707 N N . PHE A 1 92 ? 3.363 -4.330 -7.130 1.00 93.12 92 PHE A N 1
ATOM 708 C CA . PHE A 1 92 ? 3.512 -4.977 -8.434 1.00 93.12 92 PHE A CA 1
ATOM 709 C C . PHE A 1 92 ? 4.695 -4.445 -9.260 1.00 93.12 92 PHE A C 1
ATOM 711 O O . PHE A 1 92 ? 4.958 -4.986 -10.332 1.00 93.12 92 PHE A O 1
ATOM 718 N N . ASP A 1 93 ? 5.382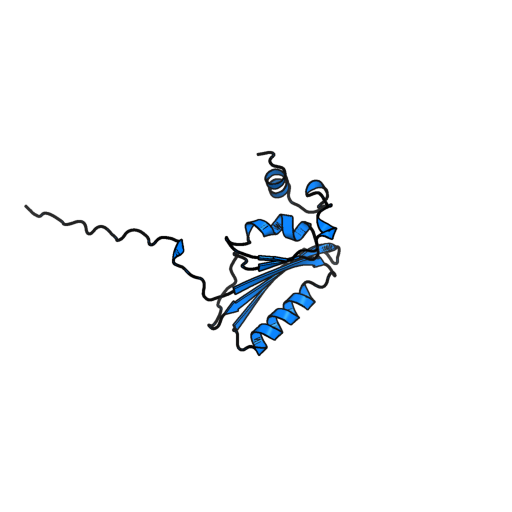 -3.397 -8.800 1.00 90.12 93 ASP A N 1
ATOM 719 C CA . ASP A 1 93 ? 6.547 -2.808 -9.465 1.00 90.12 93 ASP A CA 1
ATOM 720 C C . ASP A 1 93 ? 7.607 -2.261 -8.484 1.00 90.12 93 ASP A C 1
ATOM 722 O O . ASP A 1 93 ? 7.433 -2.186 -7.264 1.00 90.12 93 ASP A O 1
ATOM 726 N N . ASP A 1 94 ? 8.755 -1.914 -9.041 1.00 88.75 94 ASP A N 1
ATOM 727 C CA . ASP A 1 94 ? 9.874 -1.242 -8.380 1.00 88.75 94 ASP A CA 1
ATOM 728 C C . ASP A 1 94 ? 9.565 0.226 -8.034 1.00 88.75 94 ASP A C 1
ATOM 730 O O . ASP A 1 94 ? 9.994 0.734 -6.995 1.00 88.75 94 ASP A O 1
ATOM 734 N N . GLU A 1 95 ? 8.785 0.905 -8.873 1.00 88.25 95 GLU A N 1
ATOM 735 C CA . GLU A 1 95 ? 8.419 2.308 -8.717 1.00 88.25 95 GLU A CA 1
ATOM 736 C C . GLU A 1 95 ? 7.663 2.578 -7.414 1.00 88.25 95 GLU A C 1
ATOM 738 O O . GLU A 1 95 ? 7.987 3.518 -6.682 1.00 88.25 95 GLU A O 1
ATOM 743 N N . THR A 1 96 ? 6.695 1.732 -7.075 1.00 91.94 96 THR A N 1
ATOM 744 C CA . THR A 1 96 ? 5.978 1.817 -5.800 1.00 91.94 96 THR A CA 1
ATOM 745 C C . THR A 1 96 ? 6.938 1.723 -4.619 1.00 91.94 96 THR A C 1
ATOM 747 O O . THR A 1 96 ? 6.778 2.457 -3.642 1.00 91.94 96 THR A O 1
ATOM 750 N N . LEU A 1 97 ? 7.929 0.827 -4.691 1.00 90.12 97 LEU A N 1
ATOM 751 C CA . LEU A 1 97 ? 8.910 0.660 -3.623 1.00 90.12 97 LEU A CA 1
ATOM 752 C C . LEU A 1 97 ? 9.744 1.935 -3.478 1.00 90.12 97 LEU A C 1
ATOM 754 O O . LEU A 1 97 ? 9.825 2.483 -2.381 1.00 90.12 97 LEU A O 1
ATOM 758 N N . ALA A 1 98 ? 10.283 2.451 -4.583 1.00 87.94 98 ALA A N 1
A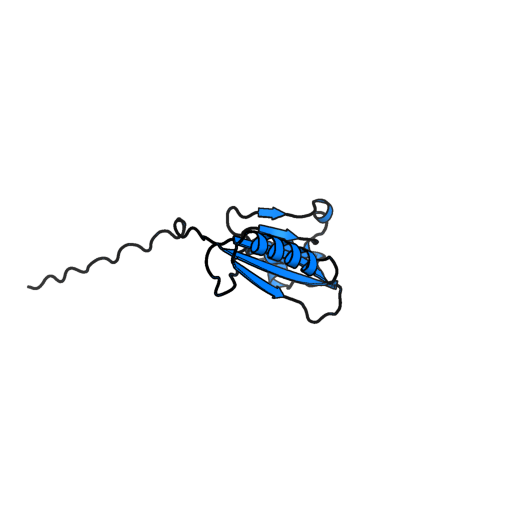TOM 759 C CA . ALA A 1 98 ? 11.062 3.686 -4.591 1.00 87.94 98 ALA A CA 1
ATOM 760 C C . ALA A 1 98 ? 10.276 4.885 -4.026 1.00 87.94 98 ALA A C 1
ATOM 762 O O . ALA A 1 98 ? 10.835 5.702 -3.297 1.00 87.94 98 ALA A O 1
ATOM 763 N N . ARG A 1 99 ? 8.973 4.980 -4.319 1.00 88.38 99 ARG A N 1
ATOM 764 C CA . ARG A 1 99 ? 8.120 6.093 -3.871 1.00 88.38 99 ARG A CA 1
ATOM 765 C C . ARG A 1 99 ? 7.681 5.993 -2.414 1.00 88.38 99 ARG A C 1
ATOM 767 O O . ARG A 1 99 ? 7.656 7.008 -1.727 1.00 88.38 99 ARG A O 1
ATOM 774 N N . HIS A 1 100 ? 7.312 4.798 -1.954 1.00 93.12 100 HIS A N 1
ATOM 775 C CA . HIS A 1 100 ? 6.544 4.640 -0.713 1.00 93.12 100 HIS A CA 1
ATOM 776 C C . HIS A 1 100 ? 7.286 3.902 0.401 1.00 93.12 100 HIS A C 1
ATOM 778 O O . HIS A 1 100 ? 6.762 3.807 1.510 1.00 93.12 100 HIS A O 1
ATOM 784 N N . VAL A 1 101 ? 8.505 3.398 0.167 1.00 91.62 101 VAL A N 1
ATOM 785 C CA . VAL A 1 101 ? 9.268 2.678 1.205 1.00 91.62 101 VAL A CA 1
ATOM 786 C C . VAL A 1 101 ? 9.445 3.503 2.484 1.00 91.62 101 VAL A C 1
ATOM 788 O O . VAL A 1 101 ? 9.370 2.954 3.579 1.00 91.62 101 VAL A O 1
ATOM 791 N N . LEU A 1 102 ? 9.597 4.825 2.365 1.00 91.75 102 LEU A N 1
ATOM 792 C CA . LEU A 1 102 ? 9.759 5.728 3.511 1.00 91.75 102 LEU A CA 1
ATOM 793 C C . LEU A 1 102 ? 8.457 5.979 4.290 1.00 91.75 102 LEU A C 1
ATOM 795 O O . LEU A 1 102 ? 8.501 6.459 5.421 1.00 91.75 102 LEU A O 1
ATOM 799 N N . GLU A 1 103 ? 7.300 5.655 3.713 1.00 95.19 103 GLU A N 1
ATOM 800 C CA . GLU A 1 103 ? 6.006 5.724 4.401 1.00 95.19 103 GLU A CA 1
ATOM 801 C C . GLU A 1 103 ? 5.762 4.489 5.282 1.00 95.19 103 GLU A C 1
ATOM 803 O O . GLU A 1 103 ? 4.896 4.510 6.168 1.00 95.19 103 GLU A O 1
ATOM 808 N N . VAL A 1 104 ? 6.526 3.410 5.061 1.00 96.38 104 VAL A N 1
ATOM 809 C CA . VAL A 1 104 ? 6.469 2.189 5.865 1.00 96.38 104 VAL A CA 1
ATOM 810 C C . VAL A 1 104 ? 7.090 2.467 7.227 1.00 96.38 104 VAL A C 1
ATOM 812 O O . VAL A 1 104 ? 8.253 2.848 7.342 1.00 96.38 104 VAL A O 1
ATOM 815 N N . ARG A 1 105 ? 6.306 2.281 8.293 1.00 94.19 105 ARG A N 1
ATOM 816 C CA . ARG A 1 105 ? 6.804 2.523 9.652 1.00 94.19 105 ARG A CA 1
ATOM 817 C C . ARG A 1 105 ? 7.922 1.564 10.041 1.00 94.19 105 ARG A C 1
ATOM 819 O O . ARG A 1 105 ? 8.065 0.474 9.491 1.00 94.19 105 ARG A O 1
ATOM 826 N N . GLU A 1 106 ? 8.612 1.920 11.120 1.00 91.06 106 GLU A N 1
ATOM 827 C CA . GLU A 1 106 ? 9.509 1.006 11.819 1.00 91.06 106 GLU A CA 1
ATOM 828 C C . GLU A 1 106 ? 8.787 -0.317 12.154 1.00 91.06 106 GLU A C 1
ATOM 830 O O . GLU A 1 106 ? 7.629 -0.337 12.605 1.00 91.06 106 GLU A O 1
ATOM 835 N N . TYR A 1 107 ? 9.468 -1.435 11.885 1.00 90.94 107 TYR A N 1
ATOM 836 C CA . TYR A 1 107 ? 8.926 -2.797 11.985 1.00 90.94 107 TYR A CA 1
ATOM 837 C C . TYR A 1 107 ? 7.671 -3.050 11.122 1.00 90.94 107 TYR A C 1
ATOM 839 O O . TYR A 1 107 ? 6.844 -3.904 11.459 1.00 90.94 107 TYR A O 1
ATOM 847 N N . GLY A 1 108 ? 7.473 -2.268 10.059 1.00 94.50 108 GLY A N 1
ATOM 848 C CA . GLY A 1 108 ? 6.494 -2.540 9.011 1.00 94.50 108 GLY A CA 1
ATOM 849 C C . GLY A 1 108 ? 6.961 -3.647 8.064 1.00 94.50 108 GLY A C 1
ATOM 850 O O . GLY A 1 108 ? 8.111 -4.085 8.113 1.00 94.50 108 GLY A O 1
ATOM 851 N N . ALA A 1 109 ? 6.052 -4.123 7.217 1.00 97.62 109 ALA A N 1
ATOM 852 C CA . ALA A 1 109 ? 6.324 -5.187 6.255 1.00 97.62 109 ALA A CA 1
ATOM 853 C C . ALA A 1 109 ? 6.294 -4.665 4.815 1.00 97.62 109 ALA A C 1
ATOM 855 O O . ALA A 1 109 ? 5.507 -3.782 4.480 1.00 97.62 109 ALA A O 1
ATOM 856 N N . ILE A 1 110 ? 7.118 -5.255 3.954 1.00 97.38 110 ILE A N 1
ATOM 857 C CA . ILE A 1 110 ? 7.112 -4.999 2.514 1.00 97.38 110 ILE A CA 1
ATOM 858 C C . ILE A 1 110 ? 6.990 -6.345 1.808 1.00 97.38 110 ILE A C 1
ATOM 860 O O . ILE A 1 110 ? 7.736 -7.276 2.106 1.00 97.38 110 ILE A O 1
ATOM 864 N N . ILE A 1 111 ? 6.028 -6.445 0.898 1.00 96.94 111 ILE A N 1
ATOM 865 C CA . ILE A 1 111 ? 5.810 -7.590 0.020 1.00 96.94 111 ILE A CA 1
ATOM 866 C C . ILE A 1 111 ? 6.089 -7.115 -1.401 1.00 96.94 111 ILE A C 1
ATOM 868 O O . ILE A 1 111 ? 5.415 -6.217 -1.903 1.00 96.94 111 ILE A O 1
ATOM 872 N N . TYR A 1 112 ? 7.076 -7.724 -2.038 1.00 93.94 112 TYR A N 1
ATOM 873 C CA . TYR A 1 112 ? 7.472 -7.424 -3.406 1.00 93.94 112 TYR A CA 1
ATOM 874 C C . TYR A 1 112 ? 7.865 -8.719 -4.116 1.00 93.94 112 TYR A C 1
ATOM 876 O O . TYR A 1 112 ? 8.122 -9.734 -3.464 1.00 93.94 112 TYR A O 1
ATOM 884 N N . ASP A 1 113 ? 7.881 -8.678 -5.444 1.00 90.31 113 ASP A N 1
ATOM 885 C CA . ASP A 1 113 ? 8.413 -9.757 -6.268 1.00 90.31 113 ASP A CA 1
ATOM 886 C C . ASP A 1 113 ? 9.946 -9.614 -6.377 1.00 90.31 113 ASP A C 1
ATOM 888 O O . ASP A 1 113 ? 10.409 -8.581 -6.870 1.00 90.31 113 ASP A O 1
ATOM 892 N N . PRO A 1 114 ? 10.747 -10.598 -5.915 1.00 87.19 114 PRO A N 1
ATOM 893 C CA . PRO A 1 114 ? 12.206 -10.556 -6.014 1.00 87.19 114 PRO A CA 1
ATOM 894 C C . PRO A 1 114 ? 12.730 -10.377 -7.441 1.00 87.19 114 PRO A C 1
ATOM 896 O O . PRO A 1 114 ? 13.796 -9.794 -7.618 1.00 87.19 114 PRO A O 1
ATOM 899 N N . ASP A 1 115 ? 11.977 -10.802 -8.459 1.00 86.25 115 ASP A N 1
ATOM 900 C CA . ASP A 1 115 ? 12.390 -10.645 -9.858 1.00 86.25 115 ASP A CA 1
ATOM 901 C C . ASP A 1 115 ? 12.450 -9.160 -10.292 1.00 86.25 115 ASP A C 1
ATOM 903 O O . ASP A 1 115 ? 13.072 -8.826 -11.303 1.00 86.25 115 ASP A O 1
ATOM 907 N N . LEU A 1 116 ? 11.865 -8.245 -9.506 1.00 76.62 116 LEU A N 1
ATOM 908 C CA . LEU A 1 116 ? 11.924 -6.793 -9.717 1.00 76.62 116 LEU A CA 1
ATOM 909 C C . LEU A 1 116 ? 13.217 -6.143 -9.182 1.00 76.62 116 LEU A C 1
ATOM 911 O O . LEU A 1 116 ? 13.463 -4.970 -9.455 1.00 76.62 116 LEU A O 1
ATOM 915 N N . GLU A 1 117 ? 14.071 -6.876 -8.455 1.00 68.81 117 GLU A N 1
ATOM 916 C CA . GLU A 1 117 ? 15.291 -6.349 -7.809 1.00 68.81 117 GLU A CA 1
ATOM 917 C C . GLU A 1 117 ? 16.336 -5.813 -8.809 1.00 68.81 117 GLU A C 1
ATOM 919 O O . GLU A 1 117 ? 17.207 -5.016 -8.461 1.00 68.81 117 GLU A O 1
ATOM 924 N N . HIS A 1 118 ? 16.262 -6.227 -10.075 1.00 66.25 118 HIS A N 1
ATOM 925 C CA . HIS A 1 118 ? 17.241 -5.855 -11.100 1.00 66.25 118 HIS A CA 1
ATOM 926 C C . HIS A 1 118 ? 16.993 -4.493 -11.750 1.00 66.25 118 HIS A C 1
ATOM 928 O O . HIS A 1 118 ? 17.860 -3.996 -12.479 1.00 66.25 118 HIS A O 1
ATOM 934 N N . ASN A 1 119 ? 15.847 -3.870 -11.489 1.00 70.62 119 ASN A N 1
ATOM 935 C CA . ASN A 1 119 ? 15.573 -2.552 -12.021 1.00 70.62 119 ASN A CA 1
ATOM 936 C C . ASN A 1 119 ? 16.177 -1.480 -11.121 1.00 70.62 119 ASN A C 1
ATOM 938 O O . ASN A 1 119 ? 15.873 -1.353 -9.936 1.00 70.62 119 ASN A O 1
ATOM 942 N N . LYS A 1 120 ? 17.053 -0.669 -11.705 1.00 68.06 120 LYS A N 1
ATOM 943 C CA . LYS A 1 120 ? 17.621 0.469 -10.999 1.00 68.06 120 LYS A CA 1
ATOM 944 C C . LYS A 1 120 ? 16.608 1.609 -10.910 1.00 68.06 120 LYS A C 1
ATOM 946 O O . LYS A 1 120 ? 15.904 1.884 -11.877 1.00 68.06 120 LYS A O 1
ATOM 951 N N . VAL A 1 121 ? 16.654 2.351 -9.803 1.00 69.50 121 VAL A N 1
ATOM 952 C CA . VAL A 1 121 ? 15.831 3.552 -9.556 1.00 69.50 121 VAL A CA 1
ATOM 953 C C . VAL A 1 121 ? 15.927 4.573 -10.701 1.00 69.50 121 VAL A C 1
ATOM 955 O O . VAL A 1 121 ? 14.940 5.217 -11.040 1.00 69.50 121 VAL A O 1
ATOM 958 N N . GLU A 1 122 ? 17.094 4.683 -11.345 1.00 67.38 122 GLU A N 1
ATOM 959 C CA . GLU A 1 122 ? 17.333 5.559 -12.506 1.00 67.38 122 GLU A CA 1
ATOM 960 C C . GLU A 1 122 ? 16.470 5.232 -13.737 1.00 67.38 122 GLU A C 1
ATOM 962 O O . GLU A 1 122 ? 16.282 6.095 -14.592 1.00 67.38 122 GLU A O 1
ATOM 967 N N . ASN A 1 123 ? 15.924 4.016 -13.818 1.00 72.12 123 ASN A N 1
ATOM 968 C CA . ASN A 1 123 ? 15.079 3.571 -14.924 1.00 72.12 123 ASN A CA 1
ATOM 969 C C . ASN A 1 123 ? 13.583 3.787 -14.666 1.00 72.12 123 ASN A C 1
ATOM 971 O O . ASN A 1 123 ? 12.780 3.482 -15.546 1.00 72.12 123 ASN A O 1
ATOM 975 N N . ILE A 1 124 ? 13.201 4.307 -13.495 1.00 75.12 124 ILE A N 1
ATOM 976 C CA . ILE A 1 124 ? 11.808 4.629 -13.186 1.00 75.12 124 ILE A CA 1
ATOM 977 C C . ILE A 1 124 ? 11.447 5.920 -13.941 1.00 75.12 124 ILE A C 1
ATOM 979 O O . ILE A 1 124 ? 11.974 6.985 -13.615 1.00 75.12 124 ILE A O 1
ATOM 983 N N . PRO A 1 125 ? 10.564 5.869 -14.955 1.00 65.44 125 PRO A N 1
ATOM 984 C CA . PRO A 1 125 ? 10.384 6.972 -15.906 1.00 65.44 125 PRO A CA 1
ATOM 985 C C . PRO A 1 125 ? 9.754 8.236 -15.300 1.00 65.44 125 PRO A C 1
ATOM 987 O O . PRO A 1 125 ? 9.823 9.314 -15.885 1.00 65.44 125 PRO A O 1
ATOM 990 N N . THR A 1 126 ? 9.125 8.108 -14.142 1.00 73.19 126 THR A N 1
ATOM 991 C CA . THR A 1 126 ? 8.166 9.066 -13.571 1.00 73.19 126 THR A CA 1
ATOM 992 C C . THR A 1 126 ? 8.596 9.547 -12.184 1.00 73.19 126 THR A C 1
ATOM 994 O O . THR A 1 126 ? 7.890 10.351 -11.564 1.00 73.19 126 THR A O 1
ATOM 997 N N . ILE A 1 127 ? 9.723 9.051 -11.655 1.00 74.75 127 ILE A N 1
ATOM 998 C CA . ILE A 1 127 ? 10.225 9.457 -10.342 1.00 74.75 127 ILE A CA 1
ATOM 999 C C . ILE A 1 127 ? 10.691 10.914 -10.388 1.00 74.75 127 ILE A C 1
ATOM 1001 O O . ILE A 1 127 ? 11.392 11.345 -11.305 1.00 74.75 127 ILE A O 1
ATOM 1005 N N . GLU A 1 128 ? 10.282 11.700 -9.397 1.00 72.50 128 GLU A N 1
ATOM 1006 C CA . GLU A 1 128 ? 10.665 13.107 -9.327 1.00 72.50 128 GLU A CA 1
ATOM 1007 C C . GLU A 1 128 ? 12.150 13.240 -8.970 1.00 72.50 128 GLU A C 1
ATOM 1009 O O . GLU A 1 128 ? 12.672 12.464 -8.165 1.00 72.50 128 GLU A O 1
ATOM 1014 N N . ALA A 1 129 ? 12.826 14.252 -9.527 1.00 73.56 129 ALA A N 1
ATOM 1015 C CA . ALA A 1 129 ? 14.259 14.469 -9.308 1.00 73.56 129 ALA A CA 1
ATOM 1016 C C . ALA A 1 129 ? 14.659 14.474 -7.816 1.00 73.56 129 ALA A C 1
ATOM 1018 O O . ALA A 1 129 ? 15.582 13.740 -7.475 1.00 73.56 129 ALA A O 1
ATOM 1019 N N . PRO A 1 130 ? 13.936 15.150 -6.893 1.00 72.56 130 PRO A N 1
ATOM 1020 C CA . PRO A 1 130 ? 14.295 15.120 -5.473 1.00 72.56 130 PRO A CA 1
ATOM 1021 C C . PRO A 1 130 ? 14.247 13.718 -4.848 1.00 72.56 130 PRO A C 1
ATOM 1023 O O . PRO A 1 130 ? 15.084 13.388 -4.011 1.00 72.56 130 PRO A O 1
ATOM 1026 N N . ALA A 1 131 ? 13.277 12.885 -5.245 1.00 72.06 131 ALA A N 1
ATOM 1027 C CA . ALA A 1 131 ? 13.156 11.516 -4.748 1.00 72.06 131 ALA A CA 1
ATOM 1028 C C . ALA A 1 131 ? 14.263 10.621 -5.317 1.00 72.06 131 ALA A C 1
ATOM 1030 O O . ALA A 1 131 ? 14.851 9.824 -4.589 1.00 72.06 131 ALA A O 1
ATOM 1031 N N . ARG A 1 132 ? 14.588 10.789 -6.603 1.00 75.25 132 ARG A N 1
ATOM 1032 C CA . ARG A 1 132 ? 15.700 10.084 -7.244 1.00 75.25 132 ARG A CA 1
ATOM 1033 C C . ARG A 1 132 ? 17.031 10.416 -6.572 1.00 75.25 132 ARG A C 1
ATOM 1035 O O . ARG A 1 132 ? 17.733 9.491 -6.187 1.00 75.25 132 ARG A O 1
ATOM 1042 N N . ASP A 1 133 ? 17.340 11.699 -6.400 1.00 78.19 133 ASP A N 1
ATOM 1043 C CA . ASP A 1 133 ? 18.628 12.162 -5.868 1.00 78.19 133 ASP A CA 1
ATOM 1044 C C . ASP A 1 133 ? 18.833 11.695 -4.409 1.00 78.19 133 ASP A C 1
ATOM 1046 O O . ASP A 1 133 ? 19.934 11.309 -4.011 1.00 78.19 133 ASP A O 1
ATOM 1050 N N . PHE A 1 134 ? 17.749 11.635 -3.622 1.00 76.75 134 PHE A N 1
ATOM 1051 C CA . PHE A 1 134 ? 17.760 11.034 -2.284 1.00 76.75 134 PHE A CA 1
ATOM 1052 C C . PHE A 1 134 ? 18.085 9.532 -2.317 1.00 76.75 134 PHE A C 1
ATOM 1054 O O . PHE A 1 134 ? 18.893 9.056 -1.521 1.00 76.75 134 PHE A O 1
ATOM 1061 N N . LEU A 1 135 ? 17.474 8.779 -3.236 1.00 75.19 135 LEU A N 1
ATOM 1062 C CA . LEU A 1 135 ? 17.671 7.330 -3.357 1.00 75.19 135 LEU A CA 1
ATOM 1063 C C . LEU A 1 135 ? 19.039 6.954 -3.946 1.00 75.19 135 LEU A C 1
ATOM 1065 O O . LEU A 1 135 ? 19.550 5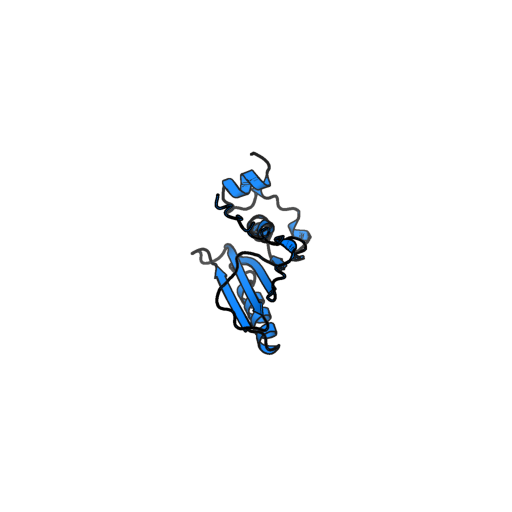.877 -3.644 1.00 75.19 135 LEU A O 1
ATOM 1069 N N . THR A 1 136 ? 19.638 7.817 -4.771 1.00 76.88 136 THR A N 1
ATOM 1070 C CA . THR A 1 136 ? 20.982 7.617 -5.338 1.00 76.88 136 THR A CA 1
ATOM 1071 C C . THR A 1 136 ? 22.103 8.137 -4.436 1.00 76.88 136 THR A C 1
ATOM 1073 O O . THR A 1 136 ? 23.267 7.824 -4.683 1.00 76.88 136 THR A O 1
ATOM 1076 N N . GLY A 1 137 ? 21.773 8.868 -3.366 1.00 68.88 137 GLY A N 1
ATOM 1077 C CA . GLY A 1 137 ? 22.743 9.391 -2.403 1.00 68.88 137 GLY A CA 1
ATOM 1078 C C . GLY A 1 137 ? 23.533 10.602 -2.909 1.00 68.88 137 GLY A C 1
ATOM 1079 O O . GLY A 1 137 ? 24.657 10.812 -2.462 1.00 68.88 137 GLY A O 1
ATOM 1080 N N . GLU A 1 138 ? 22.971 11.389 -3.831 1.00 60.75 138 GLU A N 1
ATOM 1081 C CA . GLU A 1 138 ? 23.617 12.577 -4.422 1.00 60.75 138 GLU A CA 1
ATOM 1082 C C . GLU A 1 138 ? 23.382 13.886 -3.624 1.00 60.75 138 GLU A C 1
ATOM 1084 O O . GLU A 1 138 ? 23.548 14.978 -4.169 1.00 60.75 138 GLU A O 1
ATOM 1089 N N . LEU A 1 139 ? 23.019 13.796 -2.334 1.00 48.75 139 LEU A N 1
ATOM 1090 C CA . LEU A 1 139 ? 22.779 14.939 -1.429 1.00 48.75 139 LEU A CA 1
ATOM 1091 C C . LEU A 1 139 ? 23.970 15.270 -0.518 1.00 48.75 139 LEU A C 1
ATOM 1093 O O . LEU A 1 139 ? 24.557 14.332 0.069 1.00 48.75 139 LEU A O 1
#